Protein AF-A0A1I8NJW2-F1 (afdb_monomer)

Radius of gyration: 21.21 Å; Cα contacts (8 Å, |Δi|>4): 112; chains: 1; bounding box: 50×35×59 Å

Solvent-accessible surface area (backbone atoms only — not comparable to full-atom values): 8659 Å² total; per-residue (Å²): 140,84,83,87,84,77,85,77,83,76,74,92,59,100,59,88,68,83,60,63,88,85,73,55,70,76,79,44,50,66,62,44,46,71,74,36,83,48,57,67,47,77,78,44,74,48,76,41,64,63,65,63,95,88,70,61,85,87,57,89,54,73,41,77,49,75,42,71,42,43,46,68,60,54,40,62,65,47,55,47,37,60,73,59,40,74,95,46,100,72,75,40,71,64,30,72,74,36,87,45,75,68,12,51,53,48,50,52,56,40,69,63,33,71,67,40,46,56,56,45,64,69,45,45,60,63,39,50,79,68,50,74,74,75,126

Nearest PDB structures (foldseek):
  2dny-assembly1_A  TM=3.940E-01  e=1.195E+00  Homo sapiens
  3us5-assembly1_A  TM=4.185E-01  e=2.856E+00  Homo sapiens
  5b08-assembly1_A  TM=3.181E-01  e=2.370E+00  Cannabis sativa
  5b0e-assembly1_A  TM=3.182E-01  e=2.370E+00  Cannabis sativa
  7qko-assembly1_B  TM=2.868E-01  e=5.000E+00  Tetronarce californica

Structure (mmCIF, N/CA/C/O backbone):
data_AF-A0A1I8NJW2-F1
#
_entry.id   AF-A0A1I8NJW2-F1
#
loop_
_atom_site.group_PDB
_atom_site.id
_atom_site.type_symbol
_atom_site.label_atom_id
_atom_site.label_alt_id
_atom_site.label_comp_id
_atom_site.label_asym_id
_atom_site.label_entity_id
_atom_site.label_seq_id
_atom_site.pdbx_PDB_ins_code
_atom_site.Cartn_x
_atom_site.Cartn_y
_atom_site.Cartn_z
_atom_site.occupancy
_atom_site.B_iso_or_equiv
_atom_site.auth_seq_id
_atom_site.auth_comp_id
_atom_site.auth_asym_id
_atom_site.auth_atom_id
_atom_site.pdbx_PDB_model_num
ATOM 1 N N . MET A 1 1 ? 14.777 23.756 10.564 1.00 33.19 1 MET A N 1
ATOM 2 C CA . MET A 1 1 ? 16.139 23.182 10.544 1.00 33.19 1 MET A CA 1
ATOM 3 C C . MET A 1 1 ? 16.137 22.036 11.533 1.00 33.19 1 MET A C 1
ATOM 5 O O . MET A 1 1 ? 15.877 22.306 12.693 1.00 33.19 1 MET A O 1
ATOM 9 N N . SER A 1 2 ? 16.296 20.768 11.197 1.00 37.09 2 SER A N 1
ATOM 10 C CA . SER A 1 2 ? 16.424 20.039 9.934 1.00 37.09 2 SER A CA 1
ATOM 11 C C . SER A 1 2 ? 15.938 18.622 10.256 1.00 37.09 2 SER A C 1
ATOM 13 O O . SER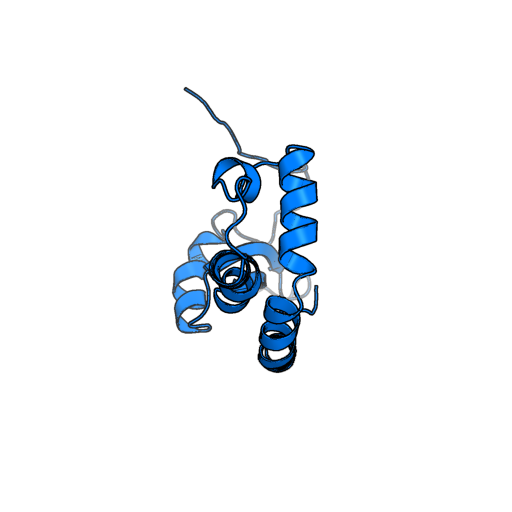 A 1 2 ? 16.167 18.157 11.371 1.00 37.09 2 SER A O 1
ATOM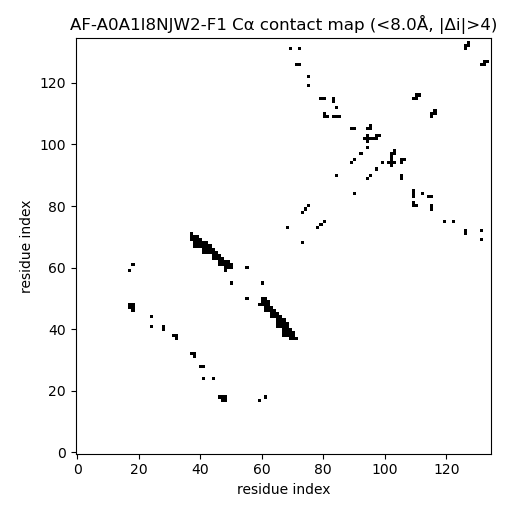 15 N N . VAL A 1 3 ? 15.268 17.948 9.326 1.00 36.44 3 VAL A N 1
ATOM 16 C CA . VAL A 1 3 ? 15.126 16.488 9.381 1.00 36.44 3 VAL A CA 1
ATOM 17 C C . VAL A 1 3 ? 15.576 15.986 8.022 1.00 36.44 3 VAL A C 1
ATOM 19 O O . VAL A 1 3 ? 14.822 15.991 7.053 1.00 36.44 3 VAL A O 1
ATOM 22 N N . ASP A 1 4 ? 16.863 15.665 7.965 1.00 36.88 4 ASP A N 1
ATOM 23 C CA . ASP A 1 4 ? 17.494 14.965 6.861 1.00 36.88 4 ASP A CA 1
ATOM 24 C C . ASP A 1 4 ? 17.068 13.497 6.940 1.00 36.88 4 ASP A C 1
ATOM 26 O O . ASP A 1 4 ? 17.521 12.773 7.820 1.00 36.88 4 ASP A O 1
ATOM 30 N N . ASN A 1 5 ? 16.210 13.053 6.023 1.00 31.80 5 ASN A N 1
ATOM 31 C CA . ASN A 1 5 ? 16.026 11.632 5.728 1.00 31.80 5 ASN A CA 1
ATOM 32 C C . ASN A 1 5 ? 16.272 11.421 4.234 1.00 31.80 5 ASN A C 1
ATOM 34 O O . ASN A 1 5 ? 15.356 11.203 3.448 1.00 31.80 5 ASN A O 1
ATOM 38 N N . ASN A 1 6 ? 17.543 11.523 3.851 1.00 34.25 6 ASN A N 1
ATOM 39 C CA . ASN A 1 6 ? 18.038 10.948 2.611 1.00 34.25 6 ASN A CA 1
ATOM 40 C C . ASN A 1 6 ? 18.930 9.753 2.966 1.00 34.25 6 ASN A C 1
ATOM 42 O O . ASN A 1 6 ? 20.133 9.903 3.186 1.00 34.25 6 ASN A O 1
ATOM 46 N N . THR A 1 7 ? 18.340 8.562 3.065 1.00 33.16 7 THR A N 1
ATOM 47 C CA . THR A 1 7 ? 19.109 7.315 3.144 1.00 33.16 7 THR A CA 1
ATOM 48 C C . THR A 1 7 ? 19.576 6.948 1.736 1.00 33.16 7 THR A C 1
ATOM 50 O O . THR A 1 7 ? 19.033 6.069 1.074 1.00 33.16 7 THR A O 1
ATOM 53 N N . ASN A 1 8 ? 20.614 7.655 1.287 1.00 36.72 8 ASN A N 1
ATOM 54 C CA . ASN A 1 8 ? 21.437 7.284 0.145 1.00 36.72 8 ASN A CA 1
ATOM 55 C C . ASN A 1 8 ? 22.180 5.977 0.461 1.00 36.72 8 ASN A C 1
ATOM 57 O O . ASN A 1 8 ? 23.287 6.002 0.997 1.00 36.72 8 ASN A O 1
ATOM 61 N N . ASN A 1 9 ? 21.618 4.835 0.075 1.00 35.16 9 ASN A N 1
ATOM 62 C CA . ASN A 1 9 ? 22.389 3.600 -0.054 1.00 35.16 9 ASN A CA 1
ATOM 63 C C . ASN A 1 9 ? 22.929 3.492 -1.482 1.00 35.16 9 ASN A C 1
ATOM 65 O O . ASN A 1 9 ? 22.486 2.657 -2.263 1.00 35.16 9 ASN A O 1
ATOM 69 N N . ASN A 1 10 ? 23.898 4.347 -1.821 1.00 37.06 10 ASN A N 1
ATOM 70 C CA . ASN A 1 10 ? 24.700 4.164 -3.026 1.00 37.06 10 ASN A CA 1
ATOM 71 C C . ASN A 1 10 ? 26.003 3.463 -2.624 1.00 37.06 10 ASN A C 1
ATOM 73 O O . ASN A 1 10 ? 27.016 4.093 -2.316 1.00 37.06 10 ASN A O 1
ATOM 77 N N . SER A 1 11 ? 25.953 2.133 -2.546 1.00 36.97 11 SER A N 1
ATOM 78 C CA . SER A 1 11 ? 27.152 1.311 -2.453 1.00 36.97 11 SER A CA 1
ATOM 79 C C . SER A 1 11 ? 27.907 1.410 -3.780 1.00 36.97 11 SER A C 1
ATOM 81 O O . SER A 1 11 ? 27.412 1.012 -4.833 1.00 36.97 11 SER A O 1
ATOM 83 N N . ASN A 1 12 ? 29.118 1.971 -3.716 1.00 43.44 12 ASN A N 1
ATOM 84 C CA . ASN A 1 12 ? 30.075 2.034 -4.817 1.00 43.44 12 ASN A CA 1
ATOM 85 C C . ASN A 1 12 ? 30.229 0.655 -5.477 1.00 43.44 12 ASN A C 1
ATOM 87 O O . ASN A 1 12 ? 30.951 -0.207 -4.978 1.00 43.44 12 ASN A O 1
ATOM 91 N N . SER A 1 13 ? 29.577 0.463 -6.620 1.00 34.78 13 SER A N 1
ATOM 92 C CA . SER A 1 13 ? 29.819 -0.649 -7.530 1.00 34.78 13 SER A CA 1
ATOM 93 C C . SER A 1 13 ? 30.308 -0.065 -8.852 1.00 34.78 13 SER A C 1
ATOM 95 O O . SER A 1 13 ? 29.680 0.803 -9.449 1.00 34.78 13 SER A O 1
ATOM 97 N N . SER A 1 14 ? 31.494 -0.490 -9.288 1.00 42.97 14 SER A N 1
ATOM 98 C CA . SER A 1 14 ? 32.208 0.003 -10.474 1.00 42.97 14 SER A CA 1
ATOM 99 C C . SER A 1 14 ? 31.603 -0.491 -11.798 1.00 42.97 14 SER A C 1
ATOM 101 O O . SER A 1 14 ? 32.329 -0.742 -12.759 1.00 42.97 14 SER A O 1
ATOM 103 N N . VAL A 1 15 ? 30.285 -0.683 -11.844 1.00 46.50 15 VAL A N 1
ATOM 104 C CA . VAL A 1 15 ? 29.548 -1.112 -13.032 1.00 46.50 15 VAL A CA 1
ATOM 105 C C . VAL A 1 15 ? 28.590 0.021 -13.393 1.00 46.50 15 VAL A C 1
ATOM 107 O O . VAL A 1 15 ? 27.835 0.454 -12.522 1.00 46.50 15 VAL A O 1
ATOM 110 N N . PRO A 1 16 ? 28.602 0.542 -14.634 1.00 54.94 16 PRO A N 1
ATOM 111 C CA . PRO A 1 16 ? 27.613 1.527 -15.045 1.00 54.94 16 PRO A CA 1
ATOM 112 C C . PRO A 1 16 ? 26.218 0.914 -14.892 1.00 54.94 16 PRO A C 1
ATOM 114 O O . PRO A 1 16 ? 25.901 -0.102 -15.513 1.00 54.94 16 PRO A O 1
ATOM 117 N N . SER A 1 17 ? 25.408 1.512 -14.018 1.00 66.19 17 SER A N 1
ATOM 118 C CA . SER A 1 17 ? 24.018 1.111 -13.822 1.00 66.19 17 SER A CA 1
ATOM 119 C C . SER A 1 17 ? 23.280 1.212 -15.157 1.00 66.19 17 SER A C 1
ATOM 121 O O . SER A 1 17 ? 23.246 2.275 -15.774 1.00 66.19 17 SER A O 1
ATOM 123 N N . VAL A 1 18 ? 22.674 0.105 -15.597 1.00 76.50 18 VAL A N 1
ATOM 124 C CA . VAL A 1 18 ? 21.772 0.072 -16.765 1.00 76.50 18 VAL A CA 1
ATOM 125 C C . VAL A 1 18 ? 20.530 0.939 -16.514 1.00 76.50 18 VAL A C 1
ATOM 127 O O . VAL A 1 18 ? 19.877 1.386 -17.454 1.00 76.50 18 VAL A O 1
ATOM 130 N N . VAL A 1 19 ? 20.222 1.203 -15.242 1.00 83.25 19 VAL A N 1
ATOM 131 C CA . VAL A 1 19 ? 19.126 2.068 -14.815 1.00 83.25 19 VAL A CA 1
ATOM 132 C C . VAL A 1 19 ? 19.602 3.527 -14.778 1.00 83.25 19 VAL A C 1
ATOM 134 O O . VAL A 1 19 ? 20.536 3.836 -14.027 1.00 83.25 19 VAL A O 1
ATOM 137 N N . PRO A 1 20 ? 18.964 4.435 -15.539 1.00 86.69 20 PRO A N 1
ATOM 138 C CA . PRO A 1 20 ? 19.226 5.865 -15.452 1.00 86.69 20 PRO A CA 1
ATOM 139 C C . PRO A 1 20 ? 18.874 6.435 -14.074 1.00 86.69 20 PRO A C 1
ATOM 141 O O . PRO A 1 20 ? 17.834 6.113 -13.510 1.00 86.69 20 PRO A O 1
ATOM 144 N N . GLN A 1 21 ? 19.706 7.345 -13.566 1.00 85.00 21 GLN A N 1
ATOM 145 C CA . GLN A 1 21 ? 19.563 7.915 -12.216 1.00 85.00 21 GLN A CA 1
ATOM 146 C C . GLN A 1 21 ? 18.287 8.740 -12.002 1.00 85.00 21 GLN A C 1
ATOM 148 O O . GLN A 1 21 ? 17.868 8.910 -10.869 1.00 85.00 21 GLN A O 1
ATOM 153 N N . TRP A 1 22 ? 17.677 9.255 -13.072 1.00 87.25 22 TRP A N 1
ATOM 154 C CA . TRP A 1 22 ? 16.443 10.041 -12.990 1.00 87.25 22 TRP A CA 1
ATOM 155 C C . TRP A 1 22 ? 15.184 9.176 -12.826 1.00 87.25 22 TRP A C 1
ATOM 157 O O . TRP A 1 22 ? 14.099 9.720 -12.650 1.00 87.25 22 TRP A O 1
ATOM 167 N N . ILE A 1 23 ? 15.301 7.846 -12.925 1.00 89.06 23 ILE A N 1
ATOM 168 C CA . ILE A 1 23 ? 14.181 6.928 -12.710 1.00 89.06 23 ILE A CA 1
ATOM 169 C C . ILE A 1 23 ? 13.953 6.773 -11.206 1.00 89.06 23 ILE A C 1
ATOM 171 O O . ILE A 1 23 ? 14.675 6.051 -10.522 1.00 89.06 23 ILE A O 1
ATOM 175 N N . GLU A 1 24 ? 12.907 7.427 -10.718 1.00 90.62 24 GLU A N 1
ATOM 176 C CA . GLU A 1 24 ? 12.503 7.436 -9.314 1.00 90.62 24 GLU A CA 1
ATOM 177 C C . GLU A 1 24 ? 11.036 6.997 -9.162 1.00 90.62 24 GLU A C 1
ATOM 179 O O . GLU A 1 24 ? 10.249 7.052 -10.110 1.00 90.62 24 GLU A O 1
ATOM 184 N N . ALA A 1 25 ? 10.654 6.552 -7.960 1.00 90.25 25 ALA A N 1
ATOM 185 C CA . ALA A 1 25 ? 9.317 6.019 -7.674 1.00 90.25 25 ALA A CA 1
ATOM 186 C C . ALA A 1 25 ? 8.189 7.046 -7.909 1.00 90.25 25 ALA A C 1
ATOM 188 O O . ALA A 1 25 ? 7.114 6.692 -8.395 1.00 90.25 25 ALA A O 1
ATOM 189 N N . ASN A 1 26 ? 8.449 8.321 -7.605 1.00 91.06 26 ASN A N 1
ATOM 190 C CA . ASN A 1 26 ? 7.507 9.440 -7.738 1.00 91.06 26 ASN A CA 1
ATOM 191 C C . ASN A 1 26 ? 6.960 9.613 -9.168 1.00 91.06 26 ASN A C 1
ATOM 193 O O . ASN A 1 26 ? 5.806 10.002 -9.339 1.00 91.06 26 ASN A O 1
ATOM 197 N N . LEU A 1 27 ? 7.746 9.268 -10.193 1.00 93.25 27 LEU A N 1
ATOM 198 C CA . LEU A 1 27 ? 7.339 9.338 -11.599 1.00 93.25 27 LEU A CA 1
ATOM 199 C C . LEU A 1 27 ? 6.155 8.417 -11.915 1.00 93.25 27 LEU A C 1
ATOM 201 O O . LEU A 1 27 ? 5.430 8.645 -12.882 1.00 93.25 27 LEU A O 1
ATOM 205 N N . PHE A 1 28 ? 5.959 7.372 -11.111 1.00 93.88 28 PHE A N 1
ATOM 206 C CA . PHE A 1 28 ? 4.949 6.349 -11.347 1.00 93.88 28 PHE A CA 1
ATOM 207 C C . PHE A 1 28 ? 3.668 6.567 -10.546 1.00 93.88 28 PHE A C 1
ATOM 209 O O . PHE A 1 28 ? 2.695 5.859 -10.785 1.00 93.88 28 PHE A O 1
ATOM 216 N N . GLU A 1 29 ? 3.605 7.553 -9.648 1.00 92.19 29 GLU A N 1
ATOM 217 C CA . GLU A 1 29 ? 2.409 7.776 -8.830 1.00 92.19 29 GLU A CA 1
ATOM 218 C C . GLU A 1 29 ? 1.151 8.069 -9.654 1.00 92.19 29 GLU A C 1
ATOM 220 O O . GLU A 1 29 ? 0.091 7.511 -9.380 1.00 92.19 29 GLU A O 1
ATOM 225 N N . GLU A 1 30 ? 1.236 8.959 -10.645 1.00 93.00 30 GLU A N 1
ATOM 226 C CA . GLU A 1 30 ? 0.091 9.289 -11.502 1.00 93.00 30 GLU A CA 1
ATOM 227 C C . GLU A 1 30 ? -0.369 8.082 -12.334 1.00 93.00 30 GLU A C 1
ATOM 229 O O . GLU A 1 30 ? -1.554 7.742 -12.266 1.00 93.00 30 GLU A O 1
ATOM 234 N N . PRO A 1 31 ? 0.52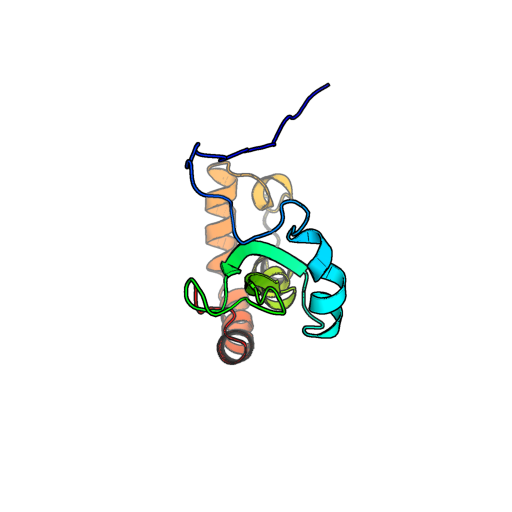7 7.369 -13.049 1.00 93.44 31 PRO A N 1
ATOM 235 C CA . PRO A 1 31 ? 0.175 6.108 -13.692 1.00 93.44 31 PRO A CA 1
ATOM 236 C C . PRO A 1 31 ? -0.453 5.087 -12.738 1.00 93.44 31 PRO A C 1
ATOM 238 O O . PRO A 1 31 ? -1.465 4.477 -13.076 1.00 93.44 31 PRO A O 1
ATOM 241 N N . LEU A 1 32 ? 0.098 4.914 -11.535 1.00 93.00 32 LEU A N 1
ATOM 242 C CA . LEU A 1 32 ? -0.415 3.953 -10.557 1.00 93.00 32 LEU A CA 1
ATOM 243 C C . LEU A 1 32 ? -1.816 4.328 -10.064 1.00 93.00 32 LEU A C 1
ATOM 245 O O . LEU A 1 32 ? -2.657 3.442 -9.936 1.00 93.00 32 LEU A O 1
ATOM 249 N N . LYS A 1 33 ? -2.111 5.622 -9.882 1.00 92.38 33 LYS A N 1
ATOM 250 C CA . LYS A 1 33 ? -3.465 6.117 -9.559 1.00 92.38 33 LYS A CA 1
ATOM 251 C C . LYS A 1 33 ? -4.478 5.820 -10.669 1.00 92.38 33 LYS A C 1
ATOM 253 O O . LYS A 1 33 ? -5.660 5.645 -10.379 1.00 92.38 33 LYS A O 1
ATOM 258 N N . LEU A 1 34 ? -4.037 5.779 -11.928 1.00 92.56 34 LEU A N 1
ATOM 259 C CA . LEU A 1 34 ? -4.891 5.435 -13.069 1.00 92.56 34 LEU A CA 1
ATOM 260 C C . LEU A 1 34 ? -5.142 3.927 -13.178 1.00 92.56 34 LEU A C 1
ATOM 262 O O . LEU A 1 34 ? -6.230 3.522 -13.585 1.00 92.56 34 LEU A O 1
ATOM 266 N N . VAL A 1 35 ? -4.151 3.104 -12.829 1.00 90.38 35 VAL A N 1
ATOM 267 C CA . VAL A 1 35 ? -4.256 1.637 -12.885 1.00 90.38 35 VAL A CA 1
ATOM 268 C C . VAL A 1 35 ? -5.042 1.093 -11.695 1.00 90.38 35 VAL A C 1
ATOM 270 O O . VAL A 1 35 ? -5.917 0.247 -11.868 1.00 90.38 35 VAL A O 1
ATOM 273 N N . GLU A 1 36 ? -4.759 1.589 -10.492 1.00 89.56 36 GLU A N 1
ATOM 274 C CA . GLU A 1 36 ? -5.395 1.152 -9.258 1.00 89.56 36 GLU A CA 1
ATOM 275 C C . GLU A 1 36 ? -6.026 2.347 -8.540 1.00 89.56 36 GLU A C 1
ATOM 277 O O . GLU A 1 36 ? -5.361 3.160 -7.898 1.00 89.56 36 GLU A O 1
ATOM 282 N N . LYS A 1 37 ? -7.356 2.433 -8.625 1.00 87.75 37 LYS A N 1
ATOM 283 C CA . LYS A 1 37 ? -8.155 3.522 -8.039 1.00 87.75 37 LYS A CA 1
ATOM 284 C C . LYS A 1 37 ? -7.952 3.686 -6.528 1.00 87.75 37 LYS A C 1
ATOM 286 O O . LYS A 1 37 ? -8.132 4.782 -5.994 1.00 87.75 37 LYS A O 1
ATOM 291 N N . ASP A 1 38 ? -7.612 2.595 -5.842 1.00 88.50 38 ASP A N 1
ATOM 292 C CA . ASP A 1 38 ? -7.431 2.574 -4.394 1.00 88.50 38 ASP A CA 1
ATOM 293 C C . ASP A 1 38 ? -5.972 2.817 -3.987 1.00 88.50 38 ASP A C 1
ATOM 295 O O . ASP A 1 38 ? -5.664 2.715 -2.802 1.00 88.50 38 ASP A O 1
ATOM 299 N N . PHE A 1 39 ? -5.088 3.168 -4.930 1.00 91.81 39 PHE A N 1
ATOM 300 C CA . PHE A 1 39 ? -3.704 3.537 -4.647 1.00 91.81 39 PHE A CA 1
ATOM 301 C C . PHE A 1 39 ? -3.630 4.644 -3.584 1.00 91.81 39 PHE A C 1
ATOM 303 O O . PHE A 1 39 ? -4.334 5.662 -3.649 1.00 91.81 39 PHE A O 1
ATOM 310 N N . GLU A 1 40 ? -2.770 4.428 -2.594 1.00 89.94 40 GLU A N 1
ATOM 311 C CA . GLU A 1 40 ? -2.478 5.373 -1.519 1.00 89.94 40 GLU A CA 1
ATOM 312 C C . GLU A 1 40 ? -1.027 5.844 -1.594 1.00 89.94 40 GLU A C 1
ATOM 314 O O . GLU A 1 40 ? -0.786 7.047 -1.643 1.00 89.94 40 GLU A O 1
ATOM 319 N N . GLU A 1 41 ? -0.080 4.906 -1.631 1.00 90.75 41 GLU A N 1
ATOM 320 C CA . GLU A 1 41 ? 1.348 5.192 -1.482 1.00 90.75 41 GLU A CA 1
ATOM 321 C C . GLU A 1 41 ? 2.208 4.068 -2.086 1.00 90.75 41 GLU A C 1
ATOM 323 O O . GLU A 1 41 ? 1.780 2.913 -2.130 1.00 90.75 41 GLU A O 1
ATOM 328 N N . ILE A 1 42 ? 3.430 4.386 -2.527 1.00 92.88 42 ILE A N 1
ATOM 329 C CA . ILE A 1 42 ? 4.462 3.393 -2.866 1.00 92.88 42 ILE A CA 1
ATOM 330 C C . ILE A 1 42 ? 5.308 3.144 -1.614 1.00 92.88 42 ILE A C 1
ATOM 332 O O . ILE A 1 42 ? 5.930 4.066 -1.101 1.00 92.88 42 ILE A O 1
ATOM 336 N N . LEU A 1 43 ? 5.347 1.900 -1.140 1.00 90.19 43 LEU A N 1
ATOM 337 C CA . LEU A 1 43 ? 6.126 1.492 0.033 1.00 90.19 43 LEU A CA 1
ATOM 338 C C . LEU A 1 43 ? 7.539 1.030 -0.333 1.00 90.19 43 LEU A C 1
ATOM 340 O O . LEU A 1 43 ? 8.484 1.298 0.402 1.00 90.19 43 LEU A O 1
ATOM 344 N N . ASP A 1 44 ? 7.677 0.324 -1.455 1.00 90.25 44 ASP A N 1
ATOM 345 C CA . ASP A 1 44 ? 8.962 -0.145 -1.977 1.00 90.25 44 ASP A CA 1
ATOM 346 C C . ASP A 1 44 ? 8.971 -0.020 -3.500 1.00 90.25 44 ASP A C 1
ATOM 348 O O . ASP A 1 44 ? 7.959 -0.256 -4.169 1.00 90.25 44 ASP A O 1
ATOM 352 N N . PHE A 1 45 ? 10.125 0.353 -4.041 1.00 92.62 45 PHE A N 1
ATOM 353 C CA . PHE A 1 45 ? 10.339 0.519 -5.470 1.00 92.62 45 PHE A CA 1
ATOM 354 C C . PHE A 1 45 ? 11.685 -0.080 -5.852 1.00 92.62 45 PHE A C 1
ATOM 356 O O . PHE A 1 45 ? 12.734 0.337 -5.362 1.00 92.62 45 PHE A O 1
ATOM 363 N N . LYS A 1 46 ? 11.652 -1.044 -6.769 1.00 90.38 46 LYS A N 1
ATOM 364 C CA . LYS A 1 46 ? 12.843 -1.688 -7.316 1.00 90.38 46 LYS A CA 1
ATOM 365 C C . LYS A 1 46 ? 12.815 -1.588 -8.825 1.00 90.38 46 LYS A C 1
ATOM 367 O O . LYS A 1 46 ? 11.804 -1.869 -9.460 1.00 90.38 46 LYS A O 1
ATOM 372 N N . VAL A 1 47 ? 13.946 -1.225 -9.409 1.00 90.69 47 VAL A N 1
ATOM 373 C CA . VAL A 1 47 ? 14.088 -1.129 -10.858 1.00 90.69 47 VAL A CA 1
ATOM 374 C C . VAL A 1 47 ? 15.382 -1.793 -11.303 1.00 90.69 47 VAL A C 1
ATOM 376 O O . VAL A 1 47 ? 16.434 -1.614 -10.693 1.00 90.69 47 VAL A O 1
ATOM 379 N N . ALA A 1 48 ? 15.295 -2.589 -12.364 1.00 88.12 48 ALA A N 1
ATOM 380 C CA . ALA A 1 48 ? 16.426 -3.302 -12.942 1.00 88.12 48 ALA A CA 1
ATOM 381 C C . ALA A 1 48 ? 16.306 -3.376 -14.469 1.00 88.12 48 ALA A C 1
ATOM 383 O O . ALA A 1 48 ? 15.238 -3.142 -15.037 1.00 88.12 48 ALA A O 1
ATOM 384 N N . GLY A 1 49 ? 17.401 -3.723 -15.148 1.00 85.06 49 GLY A N 1
ATOM 385 C CA . GLY A 1 49 ? 17.354 -4.044 -16.575 1.00 85.06 49 GLY A CA 1
ATOM 386 C C . GLY A 1 49 ? 16.449 -5.253 -16.827 1.00 85.06 49 GLY A C 1
ATOM 387 O O . GLY A 1 49 ? 16.548 -6.257 -16.126 1.00 85.06 49 GLY A O 1
ATOM 388 N N . ALA A 1 50 ? 15.558 -5.154 -17.814 1.00 82.38 50 ALA A N 1
ATOM 389 C CA . ALA A 1 50 ? 14.623 -6.229 -18.153 1.00 82.38 50 ALA A CA 1
ATOM 390 C C . ALA A 1 50 ? 15.234 -7.306 -19.069 1.00 82.38 50 ALA A C 1
ATOM 392 O O . ALA A 1 50 ? 14.662 -8.385 -19.201 1.00 82.38 50 ALA A O 1
ATOM 393 N N . LEU A 1 51 ? 16.368 -7.007 -19.709 1.00 80.56 51 LEU A N 1
ATOM 394 C CA . LEU A 1 51 ? 17.022 -7.852 -20.711 1.00 80.56 51 LEU A CA 1
ATOM 395 C C . LEU A 1 51 ? 18.431 -8.263 -20.278 1.00 80.56 51 LEU A C 1
ATOM 397 O O . LEU A 1 51 ? 19.048 -7.614 -19.425 1.00 80.56 51 LEU A O 1
ATOM 401 N N . ALA A 1 52 ? 18.947 -9.329 -20.892 1.00 76.38 52 ALA A N 1
ATOM 402 C CA . ALA A 1 52 ? 20.285 -9.821 -20.603 1.00 76.38 52 ALA A CA 1
ATOM 403 C C . ALA A 1 52 ? 21.372 -8.827 -21.072 1.00 76.38 52 ALA A C 1
ATOM 405 O O . ALA A 1 52 ? 21.156 -8.030 -21.997 1.00 76.38 52 ALA A O 1
ATOM 406 N N . PRO A 1 53 ? 22.575 -8.860 -20.464 1.00 67.56 53 PRO A N 1
ATOM 407 C CA . PRO A 1 53 ? 23.699 -8.053 -20.918 1.00 67.56 53 PRO A CA 1
ATOM 408 C C . PRO A 1 53 ? 24.006 -8.324 -22.394 1.00 67.56 53 PRO A C 1
ATOM 410 O O . PRO A 1 53 ? 24.258 -9.460 -22.783 1.00 67.56 53 PRO A O 1
ATOM 413 N N . GLY A 1 54 ? 24.003 -7.269 -23.207 1.00 69.50 54 GLY A N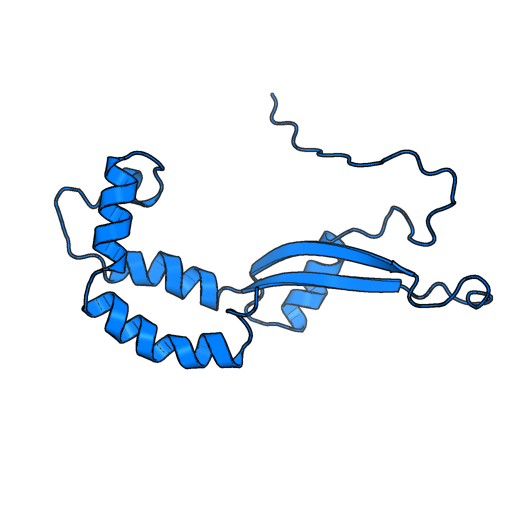 1
ATOM 414 C CA . GLY A 1 54 ? 24.265 -7.374 -24.641 1.00 69.50 54 GLY A CA 1
ATOM 415 C C . GLY A 1 54 ? 23.026 -7.490 -25.526 1.00 69.50 54 GLY A C 1
ATOM 416 O O . GLY A 1 54 ? 23.208 -7.581 -26.722 1.00 69.50 54 GLY A O 1
ATOM 417 N N . GLU A 1 55 ? 21.791 -7.426 -25.015 1.00 69.25 55 GLU A N 1
ATOM 418 C CA . GLU A 1 55 ? 20.581 -7.374 -25.869 1.00 69.25 55 GLU A CA 1
ATOM 419 C C . GLU A 1 55 ? 20.050 -5.938 -26.102 1.00 69.25 55 GLU A C 1
ATOM 421 O O . GLU A 1 55 ? 19.193 -5.706 -26.953 1.00 69.25 55 GLU A O 1
ATOM 426 N N . ASN A 1 56 ? 20.603 -4.935 -25.408 1.00 68.62 56 ASN A N 1
ATOM 427 C CA . ASN A 1 56 ? 20.127 -3.540 -25.406 1.00 68.62 56 ASN A CA 1
ATOM 428 C C . ASN A 1 56 ? 20.740 -2.660 -26.523 1.00 68.62 56 ASN A C 1
ATOM 430 O O . ASN A 1 56 ? 21.213 -1.557 -26.255 1.00 68.62 56 ASN A O 1
ATOM 434 N N . TYR A 1 57 ? 20.772 -3.126 -27.775 1.00 62.59 57 TYR A N 1
ATOM 435 C CA . TYR A 1 57 ? 21.432 -2.392 -28.875 1.00 62.59 57 TYR A CA 1
ATOM 436 C C . TYR A 1 57 ? 20.660 -1.168 -29.392 1.00 62.59 57 TYR A C 1
ATOM 438 O O . TYR A 1 57 ? 21.265 -0.275 -29.981 1.00 62.59 57 TYR A O 1
ATOM 446 N N . ALA A 1 58 ? 19.340 -1.121 -29.192 1.00 72.06 58 ALA A N 1
ATOM 447 C CA . ALA A 1 58 ? 18.483 -0.055 -29.724 1.00 72.06 58 ALA A CA 1
ATOM 448 C C . ALA A 1 58 ? 17.632 0.656 -28.658 1.00 72.06 58 ALA A C 1
ATOM 450 O O . ALA A 1 58 ? 17.214 1.794 -28.862 1.00 72.06 58 ALA A O 1
ATOM 451 N N . THR A 1 59 ? 17.329 0.010 -27.530 1.00 76.12 59 THR A N 1
ATOM 452 C CA . THR A 1 59 ? 16.446 0.559 -26.489 1.00 76.12 59 THR A CA 1
ATOM 453 C C . THR A 1 59 ? 16.809 -0.029 -25.129 1.00 76.12 59 THR A C 1
ATOM 455 O O . THR A 1 59 ? 17.131 -1.211 -25.034 1.00 76.12 59 THR A O 1
ATOM 458 N N . VAL A 1 60 ? 16.743 0.792 -24.077 1.00 81.12 60 VAL A N 1
ATOM 459 C CA . VAL A 1 60 ? 16.865 0.340 -22.684 1.00 81.12 60 VAL A CA 1
ATOM 460 C C . VAL A 1 60 ? 15.484 -0.093 -22.200 1.00 81.12 60 VAL A C 1
ATOM 462 O O . VAL A 1 60 ? 14.575 0.730 -22.123 1.00 81.12 60 VAL A O 1
ATOM 465 N N . MET A 1 61 ? 15.323 -1.375 -21.871 1.00 84.88 61 MET A N 1
ATOM 466 C CA . MET A 1 61 ? 14.111 -1.887 -21.229 1.00 84.88 61 MET A CA 1
ATOM 467 C C . MET A 1 61 ? 14.346 -2.062 -19.730 1.00 84.88 61 MET A C 1
ATOM 469 O O . MET A 1 61 ? 15.321 -2.693 -19.316 1.00 84.88 61 MET A O 1
ATOM 473 N N . LEU A 1 62 ? 13.437 -1.521 -18.920 1.00 88.94 62 LEU A N 1
ATOM 474 C CA . LEU A 1 62 ? 13.486 -1.600 -17.463 1.00 88.94 62 LEU A CA 1
ATOM 475 C C . LEU A 1 62 ? 12.305 -2.411 -16.938 1.00 88.94 62 LEU A C 1
ATOM 477 O O . LEU A 1 62 ? 11.180 -2.276 -17.419 1.00 88.94 62 LEU A O 1
ATOM 481 N N . LYS A 1 63 ? 12.570 -3.233 -15.927 1.00 89.44 63 LYS A N 1
ATOM 482 C CA . LYS A 1 63 ? 11.556 -3.888 -15.111 1.00 89.44 63 LYS A CA 1
ATOM 483 C C . LYS A 1 63 ? 11.443 -3.103 -13.811 1.00 89.44 63 LYS A C 1
ATOM 485 O O . LYS A 1 63 ? 12.420 -3.020 -13.070 1.00 89.44 63 LYS A O 1
ATOM 490 N N . ALA A 1 64 ? 10.268 -2.534 -13.567 1.00 91.25 64 ALA A N 1
ATOM 491 C CA . ALA A 1 64 ? 9.932 -1.851 -12.326 1.00 91.25 64 ALA A CA 1
ATOM 492 C C . ALA A 1 64 ? 8.993 -2.730 -11.492 1.00 91.25 64 ALA A C 1
ATOM 494 O O . ALA A 1 64 ? 7.967 -3.199 -11.986 1.00 91.25 64 ALA A O 1
ATOM 495 N N . GLU A 1 65 ? 9.365 -2.960 -10.241 1.00 92.00 65 GLU A N 1
ATOM 496 C CA . GLU A 1 65 ? 8.587 -3.674 -9.238 1.00 92.00 65 GLU A CA 1
ATOM 497 C C . GLU A 1 65 ? 8.182 -2.682 -8.149 1.00 92.00 65 GLU A C 1
ATOM 499 O O . GLU A 1 65 ? 9.012 -1.923 -7.642 1.00 92.00 65 GLU A O 1
ATOM 504 N N . PHE A 1 66 ? 6.896 -2.687 -7.804 1.00 91.75 66 PHE A N 1
ATOM 505 C CA . PHE A 1 66 ? 6.317 -1.784 -6.819 1.00 91.75 66 PHE A CA 1
ATOM 506 C C . PHE A 1 66 ? 5.626 -2.598 -5.736 1.00 91.75 66 PHE A C 1
ATOM 508 O O . PHE A 1 66 ? 4.838 -3.494 -6.041 1.00 91.75 66 PHE A O 1
ATOM 515 N N . VAL A 1 67 ? 5.860 -2.230 -4.481 1.00 90.62 67 VAL A N 1
ATOM 516 C CA . VAL A 1 67 ? 4.973 -2.586 -3.374 1.00 90.62 67 VAL A CA 1
ATOM 517 C C . VAL A 1 67 ? 4.144 -1.349 -3.079 1.00 90.62 67 VAL A C 1
ATOM 519 O O . VAL A 1 67 ? 4.687 -0.319 -2.685 1.00 90.62 67 VAL A O 1
ATOM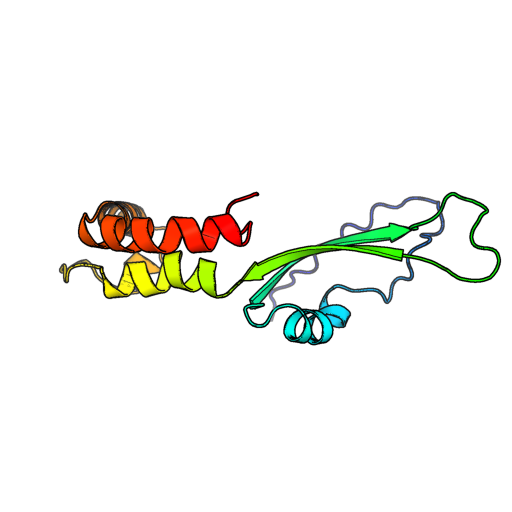 522 N N . ILE A 1 68 ? 2.836 -1.427 -3.311 1.00 89.44 68 ILE A N 1
ATOM 523 C CA . ILE A 1 68 ? 1.918 -0.299 -3.136 1.00 89.44 68 ILE A CA 1
ATOM 524 C C . ILE A 1 68 ? 0.979 -0.543 -1.961 1.00 89.44 68 ILE A C 1
ATOM 526 O O . ILE A 1 68 ? 0.501 -1.653 -1.734 1.00 89.44 68 ILE A O 1
ATOM 530 N N . LYS A 1 69 ? 0.682 0.521 -1.227 1.00 87.81 69 LYS A N 1
ATOM 531 C CA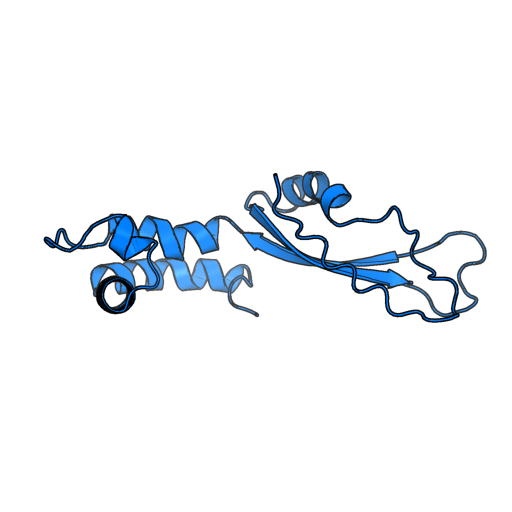 . LYS A 1 69 ? -0.341 0.546 -0.190 1.00 87.81 69 LYS A CA 1
ATOM 532 C C . LYS A 1 69 ? -1.665 0.964 -0.814 1.00 87.81 69 LYS A C 1
ATOM 534 O O . LYS A 1 69 ? -1.717 1.950 -1.552 1.00 87.81 69 LYS A O 1
ATOM 539 N N . LEU A 1 70 ? -2.737 0.239 -0.497 1.00 89.94 70 LEU A N 1
ATOM 540 C CA . LEU A 1 70 ? -4.089 0.597 -0.928 1.00 89.94 70 LEU A CA 1
ATOM 541 C C . LEU A 1 70 ? -4.932 1.122 0.236 1.00 89.94 70 LEU A C 1
ATOM 543 O O . LEU A 1 70 ? -4.904 0.581 1.345 1.00 89.94 70 LEU A O 1
ATOM 547 N N . LYS A 1 71 ? -5.798 2.092 -0.067 1.00 87.06 71 LYS A N 1
ATOM 548 C CA . LYS A 1 71 ? -6.728 2.735 0.876 1.00 87.06 71 LYS A CA 1
ATOM 549 C C . LYS A 1 71 ? -7.641 1.747 1.589 1.00 87.06 71 LYS A C 1
ATOM 551 O O . LYS A 1 71 ? -8.013 1.973 2.740 1.00 87.06 71 LYS A O 1
ATOM 556 N N . GLY A 1 72 ? -8.005 0.647 0.927 1.00 83.50 72 GLY A N 1
ATOM 557 C CA . GLY A 1 72 ? -8.840 -0.403 1.512 1.00 83.50 72 GLY A CA 1
ATOM 558 C C . GLY A 1 72 ? -8.200 -1.047 2.744 1.00 83.50 72 GLY A C 1
ATOM 559 O O . GLY A 1 72 ? -8.871 -1.226 3.760 1.00 83.50 72 GLY A O 1
ATOM 560 N N . TYR A 1 73 ? -6.892 -1.312 2.689 1.00 82.69 73 TYR A N 1
ATOM 561 C CA . TYR A 1 73 ? -6.143 -1.866 3.816 1.00 82.69 73 TYR A CA 1
ATOM 562 C C . TYR A 1 73 ? -6.046 -0.860 4.969 1.00 82.69 73 TYR A C 1
ATOM 564 O O . TYR A 1 73 ? -6.372 -1.186 6.114 1.00 82.69 73 TYR A O 1
ATOM 572 N N . SER A 1 74 ? -5.687 0.391 4.668 1.00 81.62 74 SER A N 1
ATOM 573 C CA . SER A 1 74 ? -5.602 1.465 5.666 1.00 81.62 74 SER A CA 1
ATOM 574 C C . SER A 1 74 ? -6.942 1.719 6.349 1.00 81.62 74 SER A C 1
ATOM 576 O O . SER A 1 74 ? -7.003 1.854 7.567 1.00 81.62 74 SER A O 1
ATOM 578 N N . THR A 1 75 ? -8.038 1.742 5.592 1.00 84.50 75 THR A N 1
ATOM 579 C CA . THR A 1 75 ? -9.378 2.023 6.129 1.00 84.50 75 THR A CA 1
ATOM 580 C C . THR A 1 75 ? -9.870 0.889 7.031 1.00 84.50 75 THR A C 1
ATOM 582 O O . THR A 1 75 ? -10.431 1.152 8.096 1.00 84.50 75 THR A O 1
ATOM 585 N N . ALA A 1 76 ? -9.624 -0.369 6.650 1.00 82.56 76 ALA A N 1
ATOM 586 C CA . ALA A 1 76 ? -10.002 -1.536 7.448 1.00 82.56 76 ALA A CA 1
ATOM 587 C C . ALA A 1 76 ? -9.192 -1.653 8.755 1.00 82.56 76 ALA A C 1
ATOM 589 O O . ALA A 1 76 ? -9.710 -2.098 9.782 1.00 82.56 76 ALA A O 1
ATOM 590 N N . THR A 1 77 ? -7.926 -1.243 8.745 1.00 78.75 77 THR A N 1
ATOM 591 C CA . THR A 1 77 ? -7.053 -1.339 9.926 1.00 78.75 77 THR A CA 1
ATOM 592 C C . THR A 1 77 ? -7.163 -0.128 10.850 1.00 78.75 77 THR A C 1
ATOM 594 O O . THR A 1 77 ? -7.162 -0.304 12.061 1.00 78.75 77 THR A O 1
ATOM 597 N N . SER A 1 78 ? -7.324 1.086 10.313 1.00 79.50 78 SER A N 1
ATOM 598 C CA . SER A 1 78 ? -7.370 2.322 11.111 1.00 79.50 78 SER A CA 1
ATOM 599 C C . SER A 1 78 ? -8.797 2.810 11.380 1.00 79.50 78 SER A C 1
ATOM 601 O O . SER A 1 78 ? -9.278 2.732 12.509 1.00 79.50 78 SER A O 1
ATOM 603 N N . VAL A 1 79 ? -9.499 3.289 10.350 1.00 81.31 79 VAL A N 1
ATOM 604 C CA . VAL A 1 79 ? -10.801 3.963 10.477 1.00 81.31 79 VAL A CA 1
ATOM 605 C C . VAL A 1 79 ? -11.852 3.025 11.054 1.00 81.31 79 VAL A C 1
ATOM 607 O O . VAL A 1 79 ? -12.561 3.391 11.987 1.00 81.31 79 VAL A O 1
ATOM 610 N N . MET A 1 80 ? -11.931 1.795 10.544 1.00 80.56 80 MET A N 1
ATOM 611 C CA . MET A 1 80 ? -12.880 0.809 11.054 1.00 80.56 80 MET A CA 1
ATOM 612 C C . MET A 1 80 ? -12.585 0.439 12.510 1.00 80.56 80 MET A C 1
ATOM 614 O O . MET A 1 80 ? -13.516 0.297 13.300 1.00 80.56 80 MET A O 1
ATOM 618 N N . ALA A 1 81 ? -11.310 0.325 12.885 1.00 75.75 81 ALA A N 1
ATOM 619 C CA . ALA A 1 81 ? -10.934 0.063 14.267 1.00 75.75 81 ALA A CA 1
ATOM 620 C C . ALA A 1 81 ? -11.361 1.227 15.176 1.00 75.75 81 ALA A C 1
ATOM 622 O O . ALA A 1 81 ? -11.946 0.990 16.230 1.00 75.75 81 ALA A O 1
ATOM 623 N N . ALA A 1 82 ? -11.153 2.475 14.739 1.00 74.88 82 ALA A N 1
ATOM 624 C CA . ALA A 1 82 ? -11.522 3.678 15.488 1.00 74.88 82 ALA A CA 1
ATOM 625 C C . ALA A 1 82 ? -13.039 3.828 15.660 1.00 74.88 82 ALA A C 1
ATOM 627 O O . ALA A 1 82 ? -13.508 4.077 16.766 1.00 74.88 82 ALA A O 1
ATOM 628 N N . VAL A 1 83 ? -13.814 3.625 14.590 1.00 78.62 83 VAL A N 1
ATOM 629 C CA . VAL A 1 83 ? -15.284 3.739 14.611 1.00 78.62 83 VAL A CA 1
ATOM 630 C C . VAL A 1 83 ? -15.930 2.653 15.471 1.00 78.62 83 VAL A C 1
ATOM 632 O O . VAL A 1 83 ? -16.941 2.900 16.122 1.00 78.62 83 VAL A O 1
ATOM 635 N N . LEU A 1 84 ? -15.360 1.448 15.475 1.00 76.44 84 LEU A N 1
ATOM 636 C CA . LEU A 1 84 ? -15.875 0.318 16.250 1.00 76.44 84 LEU A CA 1
ATOM 637 C C . LEU A 1 84 ? -15.283 0.237 17.661 1.00 76.44 84 LEU A C 1
ATOM 639 O O . LEU A 1 84 ? -15.590 -0.705 18.395 1.00 76.44 84 LEU A O 1
ATOM 643 N N . CYS A 1 85 ? -14.436 1.194 18.045 1.00 70.25 85 CYS A N 1
ATOM 644 C CA . CYS A 1 85 ? -13.929 1.276 19.400 1.00 70.25 85 CYS A CA 1
ATOM 645 C C . CYS A 1 85 ? -15.074 1.648 20.342 1.00 70.25 85 CYS A C 1
ATOM 647 O O . CYS A 1 85 ? -15.723 2.680 20.171 1.00 70.25 85 CYS A O 1
ATOM 649 N N . ASP A 1 86 ? -15.318 0.815 21.353 1.00 67.12 86 ASP A N 1
ATOM 650 C CA . ASP A 1 86 ? -16.308 1.151 22.367 1.00 67.12 86 ASP A CA 1
ATOM 651 C C . ASP A 1 86 ? -15.800 2.362 23.178 1.00 67.12 86 ASP A C 1
ATOM 653 O O . ASP A 1 86 ? -14.612 2.410 23.535 1.00 67.12 86 ASP A O 1
ATOM 657 N N . PRO A 1 87 ? -16.664 3.357 23.461 1.00 59.44 87 PRO A N 1
ATOM 658 C CA . PRO A 1 87 ? -16.271 4.546 24.200 1.00 59.44 87 PRO A CA 1
ATOM 659 C C . PRO A 1 87 ? -15.822 4.131 25.601 1.00 59.44 87 PRO A C 1
ATOM 661 O O . PRO A 1 87 ? -16.616 3.701 26.433 1.00 59.44 87 PRO A O 1
ATOM 664 N N . THR A 1 88 ? -14.520 4.235 25.837 1.00 62.16 88 THR A N 1
ATOM 665 C CA . THR A 1 88 ? -13.864 3.960 27.118 1.00 62.16 88 THR A CA 1
ATOM 666 C C . THR A 1 88 ? -13.135 5.238 27.528 1.00 62.16 88 THR A C 1
ATOM 668 O O . THR A 1 88 ? -12.695 5.977 26.652 1.00 62.16 88 THR A O 1
ATOM 671 N N . GLU A 1 89 ? -12.956 5.517 28.822 1.00 58.28 89 GLU A N 1
ATOM 672 C CA . GLU A 1 89 ? -12.252 6.733 29.291 1.00 58.28 89 GLU A CA 1
ATOM 673 C C . GLU A 1 89 ? -10.818 6.869 28.732 1.00 58.28 89 GLU A C 1
ATOM 675 O O . GLU A 1 89 ? -10.293 7.973 28.628 1.00 58.28 89 GLU A O 1
ATOM 680 N N . ASN A 1 90 ? -10.218 5.762 28.279 1.00 57.41 90 ASN A N 1
ATOM 681 C CA . ASN A 1 90 ? -8.894 5.720 27.654 1.00 57.41 90 ASN A CA 1
ATOM 682 C C . ASN A 1 90 ? -8.906 5.891 26.123 1.00 57.41 90 ASN A C 1
ATOM 684 O O . ASN A 1 90 ? -7.845 5.793 25.503 1.00 57.41 90 ASN A O 1
ATOM 688 N N . ALA A 1 91 ? -10.066 6.123 25.500 1.00 59.69 91 ALA A N 1
ATOM 689 C CA . ALA A 1 91 ? -10.198 6.358 24.063 1.00 59.69 91 ALA A CA 1
ATOM 690 C C . ALA A 1 91 ? -9.738 7.781 23.696 1.00 59.69 91 ALA A C 1
ATOM 692 O O . ALA A 1 91 ? -10.523 8.628 23.276 1.00 59.69 91 ALA A O 1
ATOM 693 N N . SER A 1 92 ? -8.449 8.053 23.890 1.00 63.62 92 SER A N 1
ATOM 694 C CA . SER A 1 92 ? -7.793 9.276 23.437 1.00 63.62 92 SER A CA 1
ATOM 695 C C . SER A 1 92 ? -7.066 9.026 22.116 1.00 63.62 92 SER A C 1
ATOM 697 O O . SER A 1 92 ? -6.535 7.939 21.868 1.00 63.62 92 SER A O 1
ATOM 699 N N . ILE A 1 93 ? -7.002 10.056 21.268 1.00 63.41 93 ILE A N 1
ATOM 700 C CA . ILE A 1 93 ? -6.180 10.033 20.048 1.00 63.41 93 ILE A CA 1
ATOM 701 C C . ILE A 1 93 ? -4.708 9.759 20.409 1.00 63.41 93 ILE A C 1
ATOM 703 O O . ILE A 1 93 ? -4.025 9.047 19.676 1.00 63.41 93 ILE A O 1
ATOM 707 N N . ASP A 1 94 ? -4.258 10.214 21.584 1.00 66.06 94 ASP A N 1
ATOM 708 C CA . ASP A 1 94 ? -2.911 9.958 22.106 1.00 66.06 94 ASP A CA 1
ATOM 709 C C . ASP A 1 94 ? -2.642 8.469 22.354 1.00 66.06 94 ASP A C 1
ATOM 711 O O . ASP A 1 94 ? -1.557 7.987 22.045 1.00 66.06 94 ASP A O 1
ATOM 715 N N . ASN A 1 95 ? -3.624 7.707 22.845 1.00 67.81 95 ASN A N 1
ATOM 716 C CA . ASN A 1 95 ? -3.492 6.256 23.018 1.00 67.81 95 ASN A CA 1
ATOM 717 C C . ASN A 1 95 ? -3.670 5.491 21.696 1.00 67.81 95 ASN A C 1
ATOM 719 O O . ASN A 1 95 ? -3.133 4.396 21.536 1.00 67.81 95 ASN A O 1
ATOM 723 N N . PHE A 1 96 ? -4.409 6.053 20.736 1.00 65.44 96 PHE A N 1
ATOM 724 C CA . PHE A 1 96 ? -4.588 5.455 19.412 1.00 65.44 96 PHE A CA 1
ATOM 725 C C . PHE A 1 96 ? -3.319 5.562 18.553 1.00 65.44 96 PHE A C 1
ATOM 727 O O . PHE A 1 96 ? -2.891 4.579 17.945 1.00 65.44 96 PHE A O 1
ATOM 734 N N . VAL A 1 97 ? -2.696 6.742 18.531 1.00 68.19 97 VAL A N 1
ATOM 735 C CA . VAL A 1 97 ? -1.484 7.013 17.742 1.00 68.19 97 VAL A CA 1
ATOM 736 C C . VAL A 1 97 ? -0.220 6.648 18.524 1.00 68.19 97 VAL A C 1
ATOM 738 O O . VAL A 1 97 ? 0.756 6.197 17.932 1.00 68.19 97 VAL A O 1
ATOM 741 N N . GLY A 1 98 ? -0.249 6.762 19.852 1.00 66.19 98 GLY A N 1
ATOM 742 C CA . GLY A 1 98 ? 0.902 6.528 20.715 1.00 66.19 98 GLY A CA 1
ATOM 743 C C . GLY A 1 98 ? 1.418 5.087 20.717 1.00 66.19 98 GLY A C 1
ATOM 744 O O . GLY A 1 98 ? 0.673 4.106 20.603 1.00 66.19 98 GLY A O 1
ATOM 745 N N . GLU A 1 99 ? 2.732 4.971 20.891 1.00 64.69 99 GLU A N 1
ATOM 746 C CA . GLU A 1 99 ? 3.458 3.714 21.124 1.00 64.69 99 GLU A CA 1
ATOM 747 C C . GLU A 1 99 ? 3.709 3.455 22.619 1.00 64.69 99 GLU A C 1
ATOM 749 O O . GLU A 1 99 ? 4.520 2.610 22.984 1.00 64.69 99 GLU A O 1
ATOM 754 N N . SER A 1 100 ? 3.020 4.181 23.505 1.00 76.50 100 SER A N 1
ATOM 755 C CA . SER A 1 100 ? 3.096 3.942 24.947 1.00 76.50 100 SER A CA 1
ATOM 756 C C . SER A 1 100 ? 2.510 2.571 25.312 1.00 76.50 100 SER A C 1
ATOM 758 O O . SER A 1 100 ? 1.641 2.043 24.611 1.00 76.50 100 SER A O 1
ATOM 760 N N . ASP A 1 101 ? 2.919 2.011 26.453 1.00 74.38 101 ASP A N 1
ATOM 761 C CA . ASP A 1 101 ? 2.369 0.743 26.961 1.00 74.38 101 ASP A CA 1
ATOM 762 C C . ASP A 1 101 ? 0.834 0.791 27.108 1.00 74.38 101 ASP A C 1
ATOM 764 O O . ASP A 1 101 ? 0.137 -0.191 26.837 1.00 74.38 101 ASP A O 1
ATOM 768 N N . ALA A 1 102 ? 0.293 1.964 27.457 1.00 69.44 102 ALA A N 1
ATOM 769 C CA . ALA A 1 102 ? -1.145 2.220 27.504 1.00 69.44 102 ALA A CA 1
ATOM 770 C C . ALA A 1 102 ? -1.795 2.195 26.105 1.00 69.44 102 ALA A C 1
ATOM 772 O O . ALA A 1 102 ? -2.868 1.612 25.940 1.00 69.44 102 ALA A O 1
ATOM 773 N N . GLY A 1 103 ? -1.132 2.756 25.087 1.00 69.38 103 GLY A N 1
ATOM 774 C CA . GLY A 1 103 ? -1.591 2.715 23.696 1.00 69.38 103 GLY A CA 1
ATOM 775 C C . GLY A 1 103 ? -1.566 1.306 23.096 1.00 69.38 103 GLY A C 1
ATOM 776 O O . GLY A 1 103 ? -2.485 0.910 22.379 1.00 69.38 103 GLY A O 1
ATOM 777 N N . LEU A 1 104 ? -0.574 0.484 23.449 1.00 72.38 104 LEU A N 1
ATOM 778 C CA . LEU A 1 104 ? -0.516 -0.927 23.045 1.00 72.38 104 LEU A CA 1
ATOM 779 C C . LEU A 1 104 ? -1.625 -1.765 23.696 1.00 72.38 104 LEU A C 1
ATOM 781 O O . LEU A 1 104 ? -2.246 -2.590 23.019 1.00 72.38 104 LEU A O 1
ATOM 785 N N . ALA A 1 105 ? -1.908 -1.550 24.985 1.00 73.75 105 ALA A N 1
ATOM 786 C CA . ALA A 1 105 ? -3.031 -2.191 25.669 1.00 73.75 105 ALA A CA 1
ATOM 787 C C . ALA A 1 105 ? -4.376 -1.785 25.041 1.00 73.75 105 ALA A C 1
ATOM 789 O O . ALA A 1 105 ? -5.225 -2.643 24.785 1.00 73.75 105 ALA A O 1
ATOM 790 N N . PHE A 1 106 ? -4.528 -0.502 24.702 1.00 72.56 106 PHE A N 1
ATOM 791 C CA . PHE A 1 106 ? -5.699 0.022 24.006 1.00 72.56 106 PHE A CA 1
ATOM 792 C C . PHE A 1 106 ? -5.866 -0.586 22.604 1.00 72.56 106 PHE A C 1
ATOM 794 O O . PHE A 1 106 ? -6.944 -1.076 22.277 1.00 72.56 106 PHE A O 1
ATOM 801 N N . LYS A 1 107 ? -4.795 -0.679 21.804 1.00 72.50 107 LYS A N 1
ATOM 802 C CA . LYS A 1 107 ? -4.803 -1.356 20.490 1.00 72.50 107 LYS A CA 1
ATOM 803 C C . LYS A 1 107 ? -5.211 -2.828 20.610 1.00 72.50 107 LYS A C 1
ATOM 805 O O . LYS A 1 107 ? -6.030 -3.309 19.831 1.00 72.50 107 LYS A O 1
ATOM 810 N N . ARG A 1 108 ? -4.705 -3.556 21.615 1.00 76.31 108 ARG A N 1
ATOM 811 C CA . ARG A 1 108 ? -5.129 -4.948 21.877 1.00 76.31 108 ARG A CA 1
ATOM 812 C C . ARG A 1 108 ? -6.618 -5.040 22.211 1.00 76.31 108 ARG A C 1
ATOM 814 O O . ARG A 1 108 ? -7.300 -5.939 21.720 1.00 76.31 108 ARG A O 1
ATOM 821 N N . GLN A 1 109 ? -7.139 -4.115 23.012 1.00 75.50 109 GLN A N 1
ATOM 822 C CA . GLN A 1 109 ? -8.566 -4.051 23.331 1.00 75.50 109 GLN A CA 1
ATOM 823 C C . GLN A 1 109 ? -9.415 -3.715 22.091 1.00 75.50 109 GLN A C 1
ATOM 825 O O . GLN A 1 109 ? -10.446 -4.339 21.858 1.00 75.50 109 GLN A O 1
ATOM 830 N N . MET A 1 110 ? -8.936 -2.805 21.245 1.00 74.25 110 MET A N 1
ATOM 831 C CA . MET A 1 110 ? -9.580 -2.391 19.998 1.00 74.25 110 MET A CA 1
ATOM 832 C C . MET A 1 110 ? -9.724 -3.552 19.002 1.00 74.25 110 MET A C 1
ATOM 834 O O . MET A 1 110 ? -10.825 -3.832 18.528 1.00 74.25 110 MET A O 1
ATOM 838 N N . TYR A 1 111 ? -8.638 -4.287 18.741 1.00 72.38 111 TYR A N 1
ATOM 839 C CA . TYR A 1 111 ? -8.645 -5.402 17.785 1.00 72.38 111 TYR A CA 1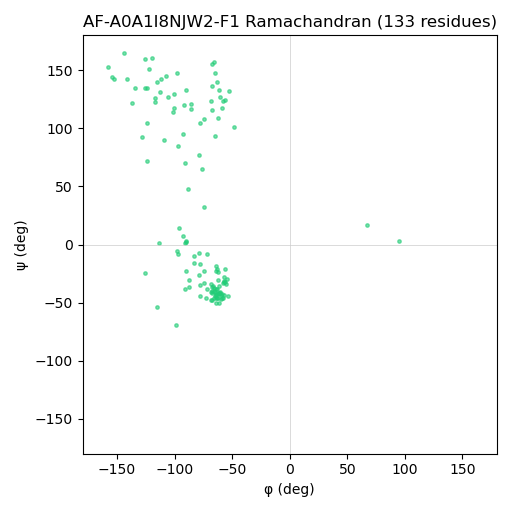
ATOM 840 C C . TYR A 1 111 ? -9.265 -6.695 18.338 1.00 72.38 111 TYR A C 1
ATOM 842 O O . TYR A 1 111 ? -9.630 -7.581 17.565 1.00 72.38 111 TYR A O 1
ATOM 850 N N . SER A 1 112 ? -9.412 -6.826 19.661 1.00 78.38 112 SER A N 1
ATOM 851 C CA . SER A 1 112 ? -10.075 -7.985 20.281 1.00 78.38 112 SER A CA 1
ATOM 852 C C . SER A 1 112 ? -11.601 -7.870 20.323 1.00 78.38 112 SER A C 1
ATOM 854 O O . SER A 1 112 ? -12.273 -8.868 20.597 1.00 78.38 112 SER A O 1
ATOM 856 N N . ASN A 1 113 ? -12.163 -6.697 20.007 1.00 78.94 113 ASN A N 1
ATOM 857 C CA . ASN A 1 113 ? -13.603 -6.468 20.052 1.00 78.94 113 ASN A CA 1
ATOM 858 C C . ASN A 1 113 ? -14.358 -7.422 19.093 1.00 78.94 113 ASN A C 1
ATOM 860 O O . ASN A 1 113 ? -14.076 -7.438 17.888 1.00 78.94 113 ASN A O 1
ATOM 864 N N . PRO A 1 114 ? -15.373 -8.173 19.572 1.00 79.12 114 PRO A N 1
ATOM 865 C CA . PRO A 1 114 ? -16.221 -9.012 18.724 1.00 79.12 114 PRO A CA 1
ATOM 866 C C . PRO A 1 114 ? -16.878 -8.258 17.559 1.00 79.12 114 PRO A C 1
ATOM 868 O O . PRO A 1 114 ? -17.130 -8.852 16.512 1.00 79.12 114 PRO A O 1
ATOM 871 N N . ARG A 1 115 ? -17.160 -6.957 17.721 1.00 78.31 115 ARG A N 1
ATOM 872 C CA . ARG A 1 115 ? -17.723 -6.106 16.660 1.00 78.31 115 ARG A CA 1
ATOM 873 C C . ARG A 1 115 ? -16.721 -5.871 15.538 1.00 78.31 115 ARG A C 1
ATOM 875 O O . ARG A 1 115 ? -17.060 -6.077 14.375 1.00 78.31 115 ARG A O 1
ATOM 882 N N . TYR A 1 116 ? -15.487 -5.512 15.895 1.00 82.19 116 TYR A N 1
ATOM 883 C CA . TYR A 1 116 ? -14.395 -5.366 14.936 1.00 82.19 116 TYR A CA 1
ATOM 884 C C . TYR A 1 116 ? -14.160 -6.672 14.179 1.00 82.19 116 TYR A C 1
ATOM 886 O O . TYR A 1 116 ? -14.120 -6.670 12.953 1.00 82.19 116 TYR A O 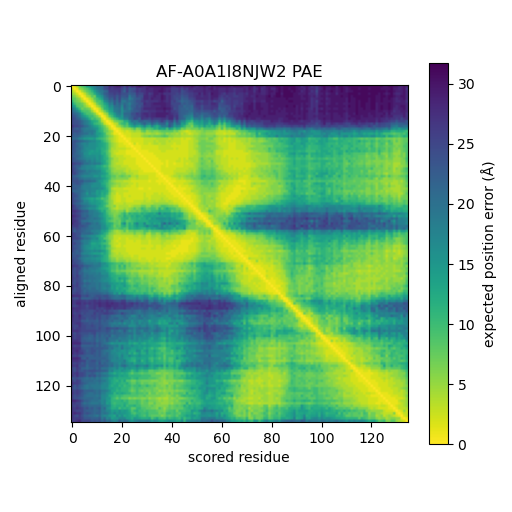1
ATOM 894 N N . ARG A 1 117 ? -14.124 -7.803 14.895 1.00 80.50 117 ARG A N 1
ATOM 895 C CA . ARG A 1 117 ? -13.922 -9.122 14.285 1.00 80.50 117 ARG A CA 1
ATOM 896 C C . ARG A 1 117 ? -14.994 -9.472 13.255 1.00 80.50 117 ARG A C 1
ATOM 898 O O . ARG A 1 117 ? -14.646 -9.882 12.158 1.00 80.50 117 ARG A O 1
ATOM 905 N N . LYS A 1 118 ? -16.278 -9.256 13.566 1.00 85.75 118 LYS A N 1
ATOM 906 C CA . LYS A 1 118 ? -17.382 -9.527 12.626 1.00 85.75 118 LYS A CA 1
ATOM 907 C C . LYS A 1 118 ? -17.286 -8.694 11.349 1.00 85.75 118 LYS A C 1
ATOM 909 O O . LYS A 1 118 ? -17.531 -9.204 10.261 1.00 85.75 118 LYS A O 1
ATOM 914 N N . HIS A 1 119 ? -16.946 -7.412 11.474 1.00 83.44 119 HIS A N 1
ATOM 915 C CA . HIS A 1 119 ? -16.795 -6.542 10.309 1.00 83.44 119 HIS A CA 1
ATOM 916 C C . HIS A 1 119 ? -15.532 -6.868 9.510 1.00 83.44 119 HIS A C 1
ATOM 918 O O . HIS A 1 119 ? -15.581 -6.892 8.281 1.00 83.44 119 HIS A O 1
ATOM 924 N N . LEU A 1 120 ? -14.435 -7.204 10.190 1.00 84.69 120 LEU A N 1
ATOM 925 C CA . LEU A 1 120 ? -13.216 -7.653 9.535 1.00 84.69 120 LEU A CA 1
ATOM 926 C C . LEU A 1 120 ? -13.438 -8.975 8.795 1.00 84.69 120 LEU A C 1
ATOM 928 O O . LEU A 1 120 ? -13.027 -9.072 7.652 1.00 84.69 120 LEU A O 1
ATOM 932 N N . GLU A 1 121 ? -14.145 -9.949 9.373 1.00 85.56 121 GLU A N 1
ATOM 933 C CA . GLU A 1 121 ? -14.487 -11.222 8.715 1.00 85.56 121 GLU A CA 1
ATOM 934 C C . GLU A 1 121 ? -15.283 -11.031 7.417 1.00 85.56 121 GLU A C 1
ATOM 936 O O . GLU A 1 121 ? -15.097 -11.792 6.472 1.00 85.56 121 GLU A O 1
ATOM 941 N N . ALA A 1 122 ? -16.128 -10.001 7.331 1.00 85.88 122 ALA A N 1
ATOM 942 C CA . ALA A 1 122 ? -16.852 -9.680 6.102 1.00 85.88 122 ALA A CA 1
ATOM 943 C C . ALA A 1 122 ? -15.956 -9.030 5.030 1.00 85.88 122 ALA A C 1
ATOM 945 O O . ALA A 1 122 ? -16.169 -9.234 3.835 1.00 85.88 122 ALA A O 1
ATOM 946 N N . ILE A 1 123 ? -14.957 -8.247 5.446 1.00 85.94 123 ILE A N 1
ATOM 947 C CA . ILE A 1 123 ? -14.052 -7.504 4.553 1.00 85.94 123 ILE A CA 1
ATOM 948 C C . ILE A 1 123 ? -12.812 -8.336 4.184 1.00 85.94 123 ILE A C 1
ATOM 950 O O . ILE A 1 123 ? -12.206 -8.114 3.137 1.00 85.94 123 ILE A O 1
ATOM 954 N N . LEU A 1 124 ? -12.455 -9.333 4.994 1.00 85.19 124 L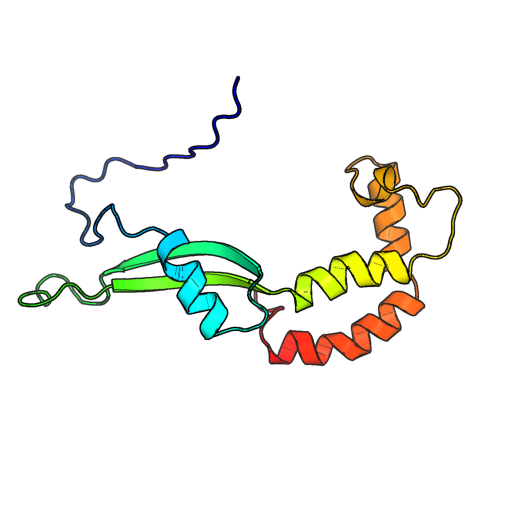EU A N 1
ATOM 955 C CA . LEU A 1 124 ? -11.281 -10.182 4.805 1.00 85.19 124 LEU A CA 1
ATOM 956 C C . LEU A 1 124 ? -11.279 -10.897 3.444 1.00 85.19 124 LEU A C 1
ATOM 958 O O . LEU A 1 124 ? -10.242 -10.848 2.785 1.00 85.19 124 LEU A O 1
ATOM 962 N N . PRO A 1 125 ? -12.396 -11.477 2.949 1.00 87.25 125 PRO A N 1
ATOM 963 C CA . PRO A 1 125 ? -12.433 -12.052 1.608 1.00 87.25 125 PRO A CA 1
ATOM 964 C C . PRO A 1 125 ? -12.148 -11.002 0.532 1.00 87.25 125 PRO A C 1
ATOM 966 O O . PRO A 1 125 ? -11.403 -11.269 -0.401 1.00 87.25 125 PRO A O 1
ATOM 969 N N . TRP A 1 126 ? -12.687 -9.786 0.676 1.00 84.38 126 TRP A N 1
ATOM 970 C CA . TRP A 1 126 ? -12.448 -8.698 -0.275 1.00 84.38 126 TRP A CA 1
ATOM 971 C C . TRP A 1 126 ? -10.978 -8.257 -0.294 1.00 84.38 126 TRP A C 1
ATOM 973 O O . TRP A 1 126 ? -10.423 -8.041 -1.371 1.00 84.38 126 TRP A O 1
ATOM 983 N N . LEU A 1 127 ? -10.335 -8.176 0.876 1.00 83.69 127 LEU A N 1
ATOM 984 C CA . LEU A 1 127 ? -8.900 -7.893 0.982 1.00 83.69 127 LEU A CA 1
ATOM 985 C C . LEU A 1 127 ? -8.066 -9.024 0.366 1.00 83.69 127 LEU A C 1
ATOM 987 O O . LEU A 1 127 ? -7.152 -8.762 -0.413 1.00 83.69 127 LEU A O 1
ATOM 991 N N . TYR A 1 128 ? -8.417 -10.275 0.662 1.00 82.88 128 TYR A N 1
ATOM 992 C CA . TYR A 1 128 ? -7.711 -11.450 0.162 1.00 82.88 128 TYR A CA 1
ATOM 993 C C . TYR A 1 128 ? -7.796 -11.579 -1.365 1.00 82.88 128 TYR A C 1
ATOM 995 O O . TYR A 1 128 ? -6.775 -11.749 -2.021 1.00 82.88 128 TYR A O 1
ATOM 1003 N N . TYR A 1 129 ? -8.979 -11.402 -1.964 1.00 83.06 129 TYR A N 1
ATOM 1004 C CA . TYR A 1 129 ? -9.138 -11.457 -3.425 1.00 83.06 129 TYR A CA 1
ATOM 1005 C C . TYR A 1 129 ? -8.391 -10.348 -4.173 1.00 83.06 129 TYR A C 1
ATOM 1007 O O . TYR A 1 129 ? -8.159 -10.473 -5.373 1.00 83.06 129 TYR A O 1
ATOM 1015 N N . ARG A 1 130 ? -8.007 -9.270 -3.483 1.00 78.44 130 ARG A N 1
ATOM 1016 C CA . ARG A 1 130 ? -7.152 -8.213 -4.032 1.00 78.44 130 ARG A CA 1
ATOM 1017 C C . ARG A 1 130 ? -5.656 -8.442 -3.808 1.00 78.44 130 ARG A C 1
ATOM 1019 O O . ARG A 1 130 ? -4.873 -7.583 -4.197 1.00 78.44 130 ARG A O 1
ATOM 1026 N N . GLY A 1 131 ? -5.258 -9.548 -3.176 1.00 78.50 131 GLY A N 1
ATOM 1027 C CA . GLY A 1 131 ? -3.859 -9.817 -2.830 1.00 78.50 131 GLY A CA 1
ATOM 1028 C C . GLY A 1 131 ? -3.303 -8.863 -1.768 1.00 78.50 131 GLY A C 1
ATOM 1029 O O . GLY A 1 131 ? -2.097 -8.760 -1.603 1.00 78.50 131 GLY A O 1
ATOM 1030 N N . LEU A 1 132 ? -4.165 -8.154 -1.026 1.00 76.19 132 LEU A N 1
ATOM 1031 C CA . LEU A 1 132 ? -3.742 -7.152 -0.034 1.00 76.19 132 LEU A CA 1
ATOM 1032 C C . LEU A 1 132 ? -3.115 -7.753 1.230 1.00 76.19 132 LEU A C 1
ATOM 1034 O O . LEU A 1 132 ? -2.648 -7.011 2.090 1.00 76.19 132 LEU A O 1
ATOM 1038 N N . LEU A 1 133 ? -3.165 -9.078 1.369 1.00 76.69 133 LEU A N 1
ATOM 1039 C CA . LEU A 1 133 ? -2.655 -9.829 2.517 1.00 76.69 133 LEU A CA 1
ATOM 1040 C C . LEU A 1 133 ? -1.461 -10.723 2.152 1.00 76.69 133 LEU A C 1
ATOM 1042 O O . LEU A 1 133 ? -0.963 -11.426 3.025 1.00 76.69 133 LEU A O 1
ATOM 1046 N N . ASP A 1 134 ? -1.016 -10.694 0.894 1.00 67.81 134 ASP A N 1
ATOM 1047 C CA . ASP A 1 134 ? 0.151 -11.439 0.434 1.00 67.81 134 ASP A CA 1
ATOM 1048 C C . ASP A 1 134 ? 1.372 -10.508 0.546 1.00 67.81 134 ASP A C 1
ATOM 1050 O O . ASP A 1 134 ? 1.594 -9.657 -0.316 1.00 67.81 134 ASP A O 1
ATOM 1054 N N . PHE A 1 135 ? 2.108 -10.613 1.658 1.00 58.22 135 PHE A N 1
ATOM 1055 C CA . PHE A 1 135 ? 3.290 -9.800 1.986 1.00 58.22 135 PHE A CA 1
ATOM 1056 C C . PHE A 1 135 ? 4.534 -10.655 2.234 1.00 58.22 135 PHE A C 1
ATOM 1058 O O . PHE A 1 135 ? 4.394 -11.781 2.768 1.00 58.22 135 PHE A O 1
#

Sequence (135 aa):
MSVDNNTNNNSNSSVPSVVPQWIEANLFEEPLKLVEKDFEEILDFKVAGALAPGENYATVMLKAEFVIKLKGYSTATSVMAAVLCDPTENASIDNFVGESDAGLAFKRQMYSNPRYRKHLEAILPWLYYRGLLDF

pLDDT: mean 75.18, std 16.48, range [31.8, 93.88]

Secondary structure (DSSP, 8-state):
-------------SS--SS-TT--GGGGHHHHHHH-TTEEEEEEEEEEESS-TT--SS---EEEEEEEEEHHHHIIIIIHHHHTS---TT--HHHHH--SHHHHHHHHHHHH-HHHHHHHHHHHHHHHHTTTT--

Mean predicted aligned error: 12.38 Å

Organism: Musca domestica (NCBI:txid7370)

Foldseek 3Di:
DDDDDDPPPPDDDPDPALDDPPDDPVVCQVVVCVVDVQFDAWPDKDKHFPDDPPPQPDHTDMDIDTDTDGNLVVCLLQVLLLVPQDDDPLSDPCLCPDPDPSVVVSSVSSCPDPVSVVVCVVCVVVCVVVVVPVD